Protein AF-A0A0N4YYY5-F1 (afdb_monomer_lite)

Sequence (87 aa):
MLSVDDRFLVILGDNCRQLKCINLNGCRWVSDKGLAALARRCPLREVRIRGTACTDKSIYTLAQFCPDLEWISYADYSGGLNLYVTE

pLDDT: mean 86.86, std 18.23, range [34.31, 98.44]

Organism: Nippostrongylus brasiliensis (NCBI:txid27835)

Foldseek 3Di:
DPQDALVVLLVCLVPVQADAEDACALSQRYELNSLLSNLQRHLYQYYEQHNYNYDCSSVVSNVVRRVNHAFYAYDDPVRDRPGPGPD

Radius of gyration: 11.9 Å; chains: 1; bounding box: 22×32×21 Å

InterPro domains:
  IPR032675 Leucine-rich repeat domain superfamily [G3DSA:3.80.10.10] (1-81)

Secondary structure (DSSP, 8-state):
----BHHHHHHHHHH-TT--EEE-TT-TB-BHHHHHHHHTTS--SEEE-TTSB--HHHHHHHHHH-TT--EEE---TTS--------

Structure (mmCIF, N/CA/C/O backbone):
data_AF-A0A0N4YYY5-F1
#
_entry.id   AF-A0A0N4YYY5-F1
#
loop_
_atom_site.group_PDB
_atom_site.id
_atom_site.type_symbol
_atom_site.label_atom_id
_atom_site.label_alt_id
_atom_site.label_comp_id
_atom_site.label_asym_id
_atom_site.label_entity_id
_atom_site.label_seq_id
_atom_site.pdbx_PDB_ins_code
_atom_site.Cartn_x
_atom_site.Cartn_y
_atom_site.Cartn_z
_atom_site.occupancy
_atom_site.B_iso_or_equiv
_atom_site.auth_seq_id
_atom_site.auth_comp_id
_atom_site.auth_asym_id
_atom_site.auth_atom_id
_atom_site.pdbx_PDB_model_num
ATOM 1 N N . MET A 1 1 ? 11.569 -16.551 -9.387 1.00 44.38 1 MET A N 1
ATOM 2 C CA . MET A 1 1 ? 11.642 -15.725 -8.160 1.00 44.38 1 MET A CA 1
ATOM 3 C C . MET A 1 1 ? 10.227 -15.276 -7.840 1.00 44.38 1 MET A C 1
ATOM 5 O O . MET A 1 1 ? 9.601 -14.707 -8.723 1.00 44.38 1 MET A O 1
ATOM 9 N N . LEU A 1 2 ? 9.697 -15.598 -6.657 1.00 56.25 2 LEU A N 1
ATOM 10 C CA . LEU A 1 2 ? 8.378 -15.129 -6.219 1.00 56.25 2 LEU A CA 1
ATOM 11 C C . LEU A 1 2 ? 8.497 -13.630 -5.916 1.00 56.25 2 LEU A C 1
ATOM 13 O O . LEU A 1 2 ? 9.053 -13.251 -4.889 1.00 56.25 2 LEU A O 1
ATO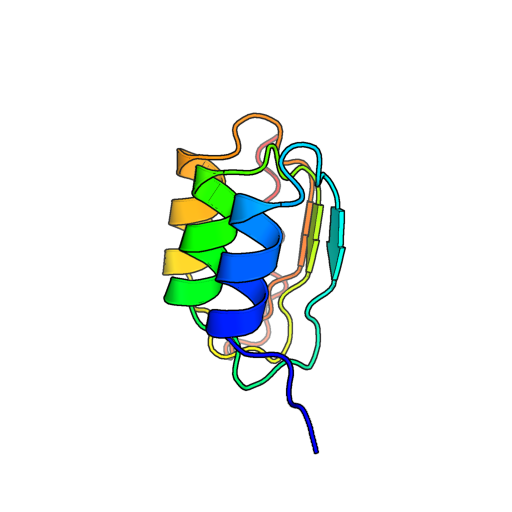M 17 N N . SER A 1 3 ? 8.092 -12.776 -6.851 1.00 78.94 3 SER A N 1
ATOM 18 C CA . SER A 1 3 ? 8.066 -11.332 -6.628 1.00 78.94 3 SER A CA 1
ATOM 19 C C . SER A 1 3 ? 6.825 -10.951 -5.831 1.00 78.94 3 SER A C 1
ATOM 21 O O . SER A 1 3 ? 5.737 -11.431 -6.136 1.00 78.94 3 SER A O 1
ATOM 23 N N . VAL A 1 4 ? 6.978 -10.055 -4.856 1.00 93.38 4 VAL A N 1
ATOM 24 C CA . VAL A 1 4 ? 5.841 -9.404 -4.195 1.00 93.38 4 VAL A CA 1
ATOM 25 C C . VAL A 1 4 ? 5.077 -8.584 -5.238 1.00 93.38 4 VAL A C 1
ATOM 27 O O . VAL A 1 4 ? 5.648 -7.671 -5.839 1.00 93.38 4 VAL A O 1
ATOM 30 N N . ASP A 1 5 ? 3.815 -8.943 -5.467 1.00 95.94 5 ASP A N 1
ATOM 31 C CA . ASP A 1 5 ? 2.918 -8.345 -6.456 1.00 95.94 5 ASP A CA 1
ATOM 32 C C . ASP A 1 5 ? 1.505 -8.131 -5.880 1.00 95.94 5 ASP A C 1
ATOM 34 O O . ASP A 1 5 ? 1.210 -8.498 -4.739 1.00 95.94 5 ASP A O 1
ATOM 38 N N . ASP A 1 6 ? 0.607 -7.548 -6.673 1.00 97.94 6 ASP A N 1
ATOM 39 C CA . ASP A 1 6 ? -0.766 -7.261 -6.242 1.00 97.94 6 ASP A CA 1
ATOM 40 C C . ASP A 1 6 ? -1.535 -8.499 -5.745 1.00 97.94 6 ASP A C 1
ATOM 42 O O . ASP A 1 6 ? -2.381 -8.377 -4.858 1.00 97.94 6 ASP A O 1
ATOM 46 N N . ARG A 1 7 ? -1.251 -9.701 -6.271 1.00 97.19 7 ARG A N 1
ATOM 47 C CA . ARG A 1 7 ? -1.943 -10.934 -5.851 1.00 97.19 7 ARG A CA 1
ATOM 48 C C . ARG A 1 7 ? -1.554 -11.314 -4.431 1.00 97.19 7 ARG A C 1
ATOM 50 O O . ARG A 1 7 ? -2.417 -11.709 -3.648 1.00 97.19 7 ARG A O 1
ATOM 57 N N . PHE A 1 8 ? -0.277 -11.158 -4.087 1.00 95.69 8 PHE A N 1
ATOM 58 C CA . PHE A 1 8 ? 0.189 -11.350 -2.717 1.00 95.69 8 PHE A CA 1
ATOM 59 C C . PHE A 1 8 ? -0.523 -10.400 -1.742 1.00 95.69 8 PHE A C 1
ATOM 61 O O . PHE A 1 8 ? -0.949 -10.825 -0.669 1.00 95.69 8 PHE A O 1
ATOM 68 N N . LEU A 1 9 ? -0.729 -9.139 -2.136 1.00 97.44 9 LEU A N 1
ATOM 69 C CA . LEU A 1 9 ? -1.429 -8.151 -1.309 1.00 97.44 9 LEU A CA 1
ATOM 70 C C . LEU A 1 9 ? -2.914 -8.487 -1.115 1.00 97.44 9 LEU A C 1
ATOM 72 O O . LEU A 1 9 ? -3.437 -8.271 -0.024 1.00 97.44 9 LEU A O 1
ATOM 76 N N . VAL A 1 10 ? -3.581 -9.061 -2.122 1.00 97.88 10 VAL A N 1
ATOM 77 C CA . VAL A 1 10 ? -4.958 -9.573 -1.973 1.00 97.88 10 VAL A CA 1
ATOM 78 C C . VAL A 1 10 ? -5.008 -10.684 -0.923 1.00 97.88 10 VAL A C 1
ATOM 80 O O . VAL A 1 10 ? -5.818 -10.617 -0.002 1.00 97.88 10 VAL A O 1
ATOM 83 N N . ILE A 1 11 ? -4.098 -11.661 -1.006 1.00 97.44 11 ILE A N 1
ATOM 84 C CA . ILE A 1 11 ? -4.025 -12.765 -0.035 1.00 97.44 11 ILE A CA 1
ATOM 85 C C . ILE A 1 11 ? -3.777 -12.225 1.379 1.00 97.44 11 ILE A C 1
ATOM 87 O O . ILE A 1 11 ? -4.434 -12.667 2.324 1.00 97.44 11 ILE A O 1
ATOM 91 N N . LEU A 1 12 ? -2.875 -11.250 1.535 1.00 97.00 12 LEU A N 1
ATOM 92 C CA . LEU A 1 12 ? -2.660 -10.581 2.818 1.00 97.00 12 LEU A CA 1
ATOM 93 C C . LEU A 1 12 ? -3.922 -9.863 3.309 1.00 97.00 12 LEU A C 1
ATOM 95 O O . LEU A 1 12 ? -4.280 -10.020 4.471 1.00 97.00 12 LEU A O 1
ATOM 99 N N . GLY A 1 13 ? -4.620 -9.116 2.454 1.00 97.62 13 GLY A N 1
ATOM 100 C CA . GLY A 1 13 ? -5.847 -8.408 2.835 1.00 97.62 13 GLY A CA 1
ATOM 101 C C . GLY A 1 13 ? -6.946 -9.355 3.318 1.00 97.62 13 GLY A C 1
ATOM 102 O O . GLY A 1 13 ? -7.636 -9.074 4.298 1.00 97.62 13 GLY A O 1
ATOM 103 N N . ASP A 1 14 ? -7.072 -10.519 2.685 1.00 97.38 14 ASP A N 1
ATOM 104 C CA . ASP A 1 14 ? -8.112 -11.482 3.038 1.00 97.38 14 ASP A CA 1
ATOM 105 C C . ASP A 1 14 ? -7.815 -12.246 4.342 1.00 97.38 14 ASP A C 1
ATOM 107 O O . ASP A 1 14 ? -8.759 -12.605 5.056 1.00 97.38 14 ASP A O 1
ATOM 111 N N . ASN A 1 15 ? -6.533 -12.441 4.684 1.00 98.06 15 ASN A N 1
ATOM 112 C CA . ASN A 1 15 ? -6.097 -13.276 5.814 1.00 98.06 15 ASN A CA 1
ATOM 113 C C . ASN A 1 15 ? -5.531 -12.490 7.013 1.00 98.06 15 ASN A C 1
ATOM 115 O O . ASN A 1 15 ? -5.558 -12.983 8.139 1.00 98.06 15 ASN A O 1
ATOM 119 N N . CYS A 1 16 ? -5.049 -11.263 6.814 1.00 97.12 16 CYS A N 1
ATOM 120 C CA . CYS A 1 16 ? -4.369 -10.455 7.830 1.00 97.12 16 CYS A CA 1
ATOM 121 C C . CYS A 1 16 ? -5.166 -9.188 8.182 1.00 97.12 16 CYS A C 1
ATOM 123 O O . CYS A 1 16 ? -4.638 -8.081 8.142 1.00 97.12 16 CYS A O 1
ATOM 125 N N . ARG A 1 17 ? -6.432 -9.336 8.594 1.00 96.56 17 ARG A N 1
ATOM 126 C CA . ARG A 1 17 ? -7.370 -8.213 8.851 1.00 96.56 17 ARG A CA 1
ATOM 127 C C . ARG A 1 17 ? -6.989 -7.261 9.992 1.00 96.56 17 ARG A C 1
ATOM 129 O O . ARG A 1 17 ? -7.656 -6.259 10.203 1.00 96.56 17 ARG A O 1
ATOM 136 N N . GLN A 1 18 ? -5.934 -7.575 10.740 1.00 97.75 18 GLN A N 1
ATOM 137 C CA . GLN A 1 18 ? -5.383 -6.722 11.799 1.00 97.75 18 GLN A CA 1
ATOM 138 C C . GLN A 1 18 ? -4.040 -6.093 11.406 1.00 97.75 18 GLN A C 1
ATOM 140 O O . GLN A 1 18 ? -3.344 -5.547 12.259 1.00 97.75 18 GLN A O 1
ATOM 145 N N . LEU A 1 19 ? -3.640 -6.194 10.134 1.00 98.19 19 LEU A N 1
ATOM 146 C CA . LEU A 1 19 ? -2.405 -5.595 9.652 1.00 98.19 19 LEU A CA 1
ATOM 147 C C . LEU A 1 19 ? -2.487 -4.069 9.781 1.00 98.19 19 LEU A C 1
ATOM 149 O O . LEU A 1 19 ? -3.383 -3.448 9.216 1.00 98.19 19 LEU A O 1
ATOM 153 N N . LYS A 1 20 ? -1.541 -3.487 10.522 1.00 97.94 20 LYS A N 1
ATOM 154 C CA . LYS A 1 20 ? -1.444 -2.035 10.751 1.00 97.94 20 LYS A CA 1
ATOM 155 C 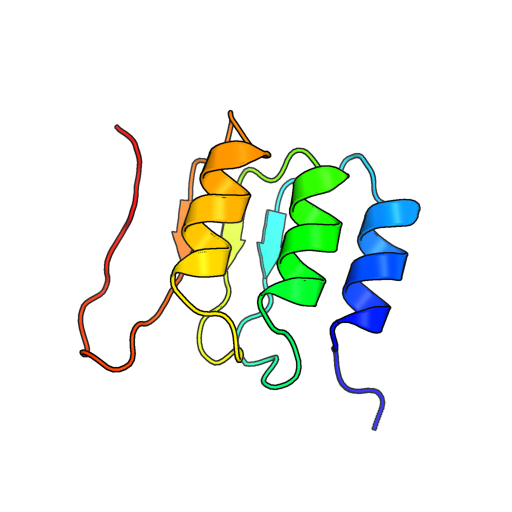C . LYS A 1 20 ? -0.252 -1.409 10.037 1.00 97.94 20 LYS A C 1
ATOM 157 O O . LYS A 1 20 ? -0.352 -0.290 9.555 1.00 97.94 20 LYS A O 1
ATOM 162 N N . CYS A 1 21 ? 0.863 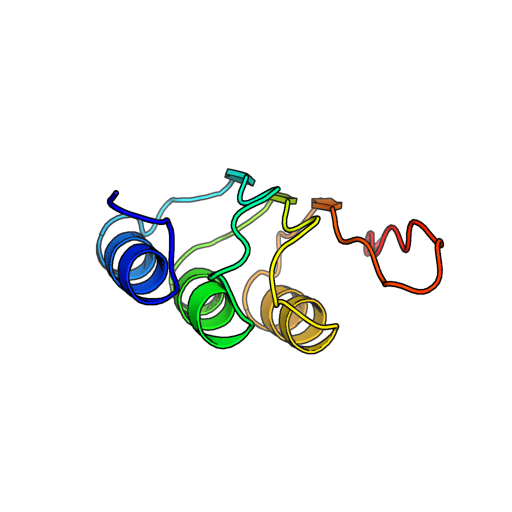-2.125 9.945 1.00 97.69 21 CYS A N 1
ATOM 163 C CA . CYS A 1 21 ? 2.101 -1.603 9.377 1.00 97.69 21 CYS A CA 1
ATOM 164 C C . CYS A 1 21 ? 2.551 -2.497 8.226 1.00 97.69 21 CYS A C 1
ATOM 166 O O . CYS A 1 21 ? 2.615 -3.718 8.384 1.00 97.69 21 CYS A O 1
ATOM 168 N N . ILE A 1 22 ? 2.893 -1.904 7.083 1.00 96.88 22 ILE A N 1
ATOM 169 C CA . ILE A 1 22 ? 3.453 -2.646 5.953 1.00 96.88 22 ILE A CA 1
ATOM 170 C C . ILE A 1 22 ? 4.555 -1.853 5.249 1.00 96.88 22 ILE A C 1
ATOM 172 O O . ILE A 1 22 ? 4.438 -0.654 4.989 1.00 96.88 22 ILE A O 1
ATOM 176 N N . ASN A 1 23 ? 5.648 -2.545 4.929 1.00 95.81 23 ASN A N 1
ATOM 177 C CA . ASN A 1 23 ? 6.746 -2.005 4.141 1.00 95.81 23 ASN A CA 1
ATOM 178 C C . ASN A 1 23 ? 6.858 -2.770 2.821 1.00 95.81 23 ASN A C 1
ATOM 180 O O . ASN A 1 23 ? 7.190 -3.952 2.806 1.00 95.81 23 ASN A O 1
ATOM 184 N N . LEU A 1 24 ? 6.575 -2.070 1.728 1.00 95.44 24 LEU A N 1
ATOM 185 C CA . LEU A 1 24 ? 6.596 -2.558 0.352 1.00 95.44 24 LEU A CA 1
ATOM 186 C C . LEU A 1 24 ? 7.656 -1.826 -0.482 1.00 95.44 24 LEU A C 1
ATOM 188 O O . LEU A 1 24 ? 7.611 -1.854 -1.713 1.00 95.44 24 LEU A O 1
ATOM 192 N N . ASN A 1 25 ? 8.616 -1.155 0.161 1.00 92.69 25 ASN A N 1
ATOM 193 C CA . ASN A 1 25 ? 9.669 -0.443 -0.550 1.00 92.69 25 ASN A CA 1
ATOM 194 C C . ASN A 1 25 ? 10.421 -1.382 -1.511 1.00 92.69 25 ASN A C 1
ATOM 196 O O . ASN A 1 25 ? 10.807 -2.491 -1.147 1.00 92.69 25 ASN A O 1
ATOM 200 N N . GLY A 1 26 ? 10.625 -0.934 -2.750 1.00 91.31 26 GLY A N 1
ATOM 201 C CA . GLY A 1 26 ? 11.288 -1.701 -3.809 1.00 91.31 26 GLY A CA 1
ATOM 202 C C . GLY A 1 26 ? 10.431 -2.799 -4.454 1.00 91.31 26 GLY A C 1
ATOM 203 O O . GLY A 1 26 ? 10.897 -3.458 -5.390 1.00 91.31 26 GLY A O 1
ATOM 204 N N . CYS A 1 27 ? 9.181 -2.992 -4.017 1.00 94.38 27 CYS A N 1
ATOM 205 C CA . CYS A 1 27 ? 8.256 -3.951 -4.620 1.00 94.38 27 CYS A CA 1
ATOM 206 C C . CYS A 1 27 ? 7.660 -3.379 -5.918 1.00 94.38 27 CYS A C 1
ATOM 208 O O . CYS A 1 27 ? 6.505 -2.969 -5.971 1.00 94.38 27 CYS A O 1
ATOM 210 N N . ARG A 1 28 ? 8.465 -3.357 -6.987 1.00 93.38 28 ARG A N 1
ATOM 211 C CA . ARG A 1 28 ? 8.139 -2.739 -8.292 1.00 93.38 28 ARG A CA 1
ATOM 212 C C . ARG A 1 28 ? 6.865 -3.264 -8.970 1.00 93.38 28 ARG A C 1
ATOM 214 O O . ARG A 1 28 ? 6.347 -2.601 -9.858 1.00 93.38 28 ARG A O 1
ATOM 221 N N . TRP A 1 29 ? 6.381 -4.440 -8.570 1.00 95.81 29 TRP A N 1
ATOM 222 C CA . TRP A 1 29 ? 5.180 -5.081 -9.122 1.00 95.81 29 TRP A CA 1
ATOM 223 C C . TRP A 1 29 ? 3.922 -4.853 -8.283 1.00 95.81 29 TRP A C 1
ATOM 225 O O . TRP A 1 29 ? 2.861 -5.376 -8.616 1.00 95.81 29 TRP A O 1
ATOM 235 N N . VAL A 1 30 ? 4.040 -4.086 -7.200 1.00 96.38 30 VAL A N 1
ATOM 236 C CA . VAL A 1 30 ? 2.895 -3.589 -6.444 1.00 96.38 30 VAL A CA 1
ATOM 237 C C . VAL A 1 30 ? 2.408 -2.304 -7.089 1.00 96.38 30 VAL A C 1
ATOM 239 O O . VAL A 1 30 ? 3.198 -1.388 -7.318 1.00 96.38 30 VAL A O 1
ATOM 242 N N . SER A 1 31 ? 1.112 -2.245 -7.361 1.00 97.19 31 SER A N 1
ATOM 243 C CA . SER A 1 31 ? 0.429 -1.092 -7.935 1.00 97.19 31 SER A CA 1
ATOM 244 C C . SER A 1 31 ? -0.693 -0.596 -7.022 1.00 97.19 31 SER A C 1
ATOM 246 O O . SER A 1 31 ? -1.000 -1.189 -5.982 1.00 97.19 31 SER A O 1
ATOM 248 N N . ASP A 1 32 ? -1.382 0.457 -7.468 1.00 97.88 32 ASP A N 1
ATOM 249 C CA . ASP A 1 32 ? -2.584 0.974 -6.808 1.00 97.88 32 ASP A CA 1
ATOM 250 C C . ASP A 1 32 ? -3.634 -0.117 -6.537 1.00 97.88 32 ASP A C 1
ATOM 252 O O . ASP A 1 32 ? -4.365 -0.045 -5.550 1.00 97.88 32 ASP A O 1
ATOM 256 N N . LYS A 1 33 ? -3.712 -1.155 -7.385 1.00 98.38 33 LYS A N 1
ATOM 257 C CA . LYS A 1 33 ? -4.683 -2.249 -7.225 1.00 98.38 33 LYS A CA 1
ATOM 258 C C . LYS A 1 33 ? -4.392 -3.095 -5.990 1.00 98.38 33 LYS A C 1
ATOM 260 O O . LYS A 1 33 ? -5.315 -3.372 -5.222 1.00 98.38 33 LYS A O 1
ATOM 265 N N . GLY A 1 34 ? -3.137 -3.500 -5.798 1.00 97.88 34 GLY A N 1
ATOM 266 C CA . GLY A 1 34 ? -2.731 -4.290 -4.641 1.00 97.88 34 GLY A CA 1
ATOM 267 C C . GLY A 1 34 ? -2.905 -3.502 -3.349 1.00 97.88 34 GLY A C 1
ATOM 268 O O . GLY A 1 34 ? -3.470 -4.014 -2.382 1.00 97.88 34 GLY A O 1
ATOM 269 N N . LEU A 1 35 ? -2.503 -2.227 -3.346 1.00 97.75 35 LEU A N 1
ATOM 270 C CA . LEU A 1 35 ? -2.647 -1.402 -2.150 1.00 97.75 35 LEU A CA 1
ATOM 271 C C . LEU A 1 35 ? -4.116 -1.146 -1.796 1.00 97.75 35 LEU A C 1
ATOM 273 O O . LEU A 1 35 ? -4.486 -1.214 -0.626 1.00 97.75 35 LEU A O 1
ATOM 277 N N . ALA A 1 36 ? -4.977 -0.945 -2.796 1.00 98.44 36 ALA A N 1
ATOM 278 C CA . ALA A 1 36 ? -6.411 -0.809 -2.575 1.00 98.44 36 ALA A CA 1
ATOM 279 C C . ALA A 1 36 ? -7.058 -2.078 -1.998 1.00 98.44 36 ALA A C 1
ATOM 281 O O . ALA A 1 36 ? -8.037 -1.981 -1.256 1.00 98.44 36 ALA A O 1
ATOM 282 N N . ALA A 1 37 ? -6.536 -3.265 -2.328 1.00 98.19 37 ALA A N 1
ATOM 283 C CA . ALA A 1 37 ? -6.999 -4.516 -1.733 1.00 98.19 37 ALA A CA 1
ATOM 284 C C . ALA A 1 37 ? -6.671 -4.583 -0.233 1.00 98.19 37 ALA A C 1
ATOM 286 O O . ALA A 1 37 ? -7.531 -4.973 0.555 1.00 98.19 37 ALA A O 1
ATOM 287 N N . LEU A 1 38 ? -5.474 -4.138 0.167 1.00 97.56 38 LEU A N 1
ATOM 288 C CA . LEU A 1 38 ? -5.104 -4.039 1.581 1.00 97.56 38 LEU A CA 1
ATOM 289 C C . LEU A 1 38 ? -5.917 -2.972 2.318 1.00 97.56 38 LEU A C 1
ATOM 291 O O . LEU A 1 38 ? -6.521 -3.274 3.344 1.00 97.56 38 LEU A O 1
ATOM 295 N N . ALA A 1 39 ? -5.970 -1.748 1.788 1.00 97.75 39 ALA A N 1
ATOM 296 C CA . ALA A 1 39 ? -6.607 -0.608 2.451 1.00 97.75 39 ALA A CA 1
ATOM 297 C C . ALA A 1 39 ? -8.088 -0.865 2.780 1.00 97.75 39 ALA A C 1
ATOM 299 O O . ALA A 1 39 ? -8.575 -0.472 3.831 1.00 97.75 39 ALA A O 1
ATOM 300 N N . ARG A 1 40 ? -8.806 -1.591 1.911 1.00 97.94 40 ARG A N 1
ATOM 301 C CA . ARG A 1 40 ? -10.226 -1.930 2.117 1.00 97.94 40 ARG A CA 1
ATOM 302 C C . ARG A 1 40 ? -10.479 -3.029 3.149 1.00 97.94 40 ARG A C 1
ATOM 304 O O . ARG A 1 40 ? -11.635 -3.281 3.486 1.00 97.94 40 ARG A O 1
ATOM 311 N N . ARG A 1 41 ? -9.442 -3.749 3.579 1.00 97.81 41 ARG A N 1
ATOM 312 C CA . ARG A 1 41 ? -9.564 -4.931 4.447 1.00 97.81 41 ARG A CA 1
ATOM 313 C C . ARG A 1 41 ? -8.833 -4.782 5.776 1.00 97.81 41 ARG A C 1
ATOM 315 O O . ARG A 1 41 ? -9.197 -5.469 6.729 1.00 97.81 41 ARG A O 1
ATOM 322 N N . CYS A 1 42 ? -7.823 -3.918 5.830 1.00 98.12 42 CYS A N 1
ATOM 323 C CA . CYS A 1 42 ? -6.913 -3.787 6.956 1.00 98.12 42 CYS A CA 1
ATOM 324 C C . CYS A 1 42 ? -6.904 -2.345 7.493 1.00 98.12 42 CYS A C 1
ATOM 326 O O . CYS A 1 42 ? -6.860 -1.407 6.696 1.00 98.12 42 CYS A O 1
ATOM 328 N N . PRO A 1 43 ? -6.877 -2.147 8.825 1.00 97.38 43 PRO A N 1
ATOM 329 C CA . PRO A 1 43 ? -6.774 -0.830 9.449 1.00 97.38 43 PRO A CA 1
ATOM 330 C C . PRO A 1 43 ? -5.316 -0.340 9.423 1.00 97.38 43 PRO A C 1
ATOM 332 O O . PRO A 1 43 ? -4.629 -0.318 10.449 1.00 97.38 43 PRO A O 1
ATOM 335 N N . LEU A 1 44 ? -4.810 -0.024 8.229 1.00 97.94 44 LEU A N 1
ATOM 336 C CA . LEU A 1 44 ? -3.423 0.399 8.046 1.00 97.94 44 LEU A CA 1
ATOM 337 C C . LEU A 1 44 ? -3.174 1.745 8.741 1.00 97.94 44 LEU A C 1
ATOM 339 O O . LEU A 1 44 ? -3.902 2.706 8.530 1.00 97.94 44 LEU A O 1
ATOM 343 N N . ARG A 1 45 ? -2.110 1.804 9.541 1.00 96.94 45 ARG A N 1
ATOM 344 C CA . ARG A 1 45 ? -1.602 3.001 10.224 1.00 96.94 45 ARG A CA 1
ATOM 345 C C . ARG A 1 45 ? -0.285 3.492 9.633 1.00 96.94 45 ARG A C 1
ATOM 347 O O . ARG A 1 45 ? -0.001 4.683 9.657 1.00 96.94 45 ARG A O 1
ATOM 354 N N . GLU A 1 46 ? 0.507 2.588 9.061 1.00 96.38 46 GLU A N 1
ATOM 355 C CA . GLU A 1 46 ? 1.815 2.913 8.499 1.00 96.38 46 GLU A CA 1
ATOM 356 C C . GLU A 1 46 ? 2.077 2.138 7.206 1.00 96.38 46 GLU A C 1
ATOM 358 O O . GLU A 1 46 ? 2.090 0.902 7.186 1.00 96.38 46 GLU A O 1
ATOM 363 N N . VAL A 1 47 ? 2.325 2.865 6.118 1.00 96.38 47 VAL A N 1
ATOM 364 C CA . VAL A 1 47 ? 2.517 2.286 4.784 1.00 96.38 47 VAL A CA 1
ATOM 365 C C . VAL A 1 47 ? 3.761 2.870 4.124 1.00 96.38 47 VAL A C 1
ATOM 367 O O . VAL A 1 47 ? 3.888 4.080 3.960 1.00 96.38 47 VAL A O 1
ATOM 370 N N . ARG A 1 48 ? 4.697 2.018 3.697 1.00 95.25 48 ARG A N 1
ATOM 371 C CA . ARG A 1 48 ? 5.867 2.443 2.906 1.00 95.25 48 ARG A CA 1
ATOM 372 C C . ARG A 1 48 ? 5.838 1.811 1.520 1.00 95.25 48 ARG A C 1
ATOM 374 O O . ARG A 1 48 ? 5.814 0.589 1.418 1.00 95.25 48 ARG A O 1
ATOM 381 N N . ILE A 1 49 ? 5.832 2.633 0.473 1.00 93.50 49 ILE A N 1
ATOM 382 C CA . ILE A 1 49 ? 5.620 2.225 -0.929 1.00 93.50 49 ILE A CA 1
ATOM 383 C C . ILE A 1 49 ? 6.619 2.881 -1.901 1.00 93.50 49 ILE A C 1
ATOM 385 O O . ILE A 1 49 ? 6.356 2.995 -3.099 1.00 93.50 49 ILE A O 1
ATOM 389 N N . ARG A 1 50 ? 7.799 3.300 -1.429 1.00 90.81 50 ARG A N 1
ATOM 390 C CA . ARG A 1 50 ? 8.849 3.874 -2.289 1.00 90.81 50 ARG A CA 1
ATOM 391 C C . ARG A 1 50 ? 9.348 2.843 -3.307 1.00 90.81 50 ARG A C 1
ATOM 393 O O . ARG A 1 50 ? 9.733 1.739 -2.935 1.00 90.81 50 ARG A O 1
ATOM 400 N N . GLY A 1 51 ? 9.422 3.216 -4.585 1.00 90.00 51 GLY A N 1
ATOM 401 C CA . GLY A 1 51 ? 9.904 2.317 -5.646 1.00 90.00 51 GLY A CA 1
ATOM 402 C C . GLY A 1 51 ? 8.925 1.190 -5.999 1.00 90.00 51 GLY A C 1
ATOM 403 O O . GLY A 1 51 ? 9.352 0.126 -6.449 1.00 90.00 51 GLY A O 1
ATOM 404 N N . THR A 1 52 ? 7.632 1.415 -5.760 1.00 93.25 52 THR A N 1
ATOM 405 C CA . THR A 1 52 ? 6.522 0.600 -6.277 1.00 93.25 52 THR A CA 1
ATOM 406 C C . THR A 1 52 ? 5.950 1.247 -7.546 1.00 93.25 52 THR A C 1
ATOM 408 O O . THR A 1 52 ? 6.387 2.327 -7.942 1.00 93.25 52 THR A O 1
ATOM 411 N N . ALA A 1 53 ? 4.976 0.603 -8.188 1.00 94.44 53 ALA A N 1
ATOM 412 C CA . ALA A 1 53 ? 4.191 1.185 -9.278 1.00 94.44 53 ALA A CA 1
ATOM 413 C C . ALA A 1 53 ? 2.931 1.925 -8.774 1.00 94.44 53 ALA A C 1
ATOM 415 O O . ALA A 1 53 ? 2.016 2.190 -9.557 1.00 94.44 53 ALA A O 1
ATOM 416 N N . CYS A 1 54 ? 2.845 2.216 -7.471 1.00 93.69 54 CYS A N 1
ATOM 417 C CA . CYS A 1 54 ? 1.774 3.023 -6.897 1.00 93.69 54 CYS A CA 1
ATOM 418 C C . CYS A 1 54 ? 1.887 4.488 -7.338 1.00 93.69 54 CYS A C 1
ATOM 420 O O . CYS A 1 54 ? 2.985 5.021 -7.486 1.00 93.69 54 CYS A O 1
ATOM 422 N N . THR A 1 55 ? 0.737 5.134 -7.502 1.00 92.50 55 THR A N 1
ATOM 423 C CA . THR A 1 55 ? 0.596 6.561 -7.814 1.00 92.50 55 THR A CA 1
ATOM 424 C C . THR A 1 55 ? -0.141 7.277 -6.681 1.00 92.50 55 THR A C 1
ATOM 426 O O . THR A 1 55 ? -0.530 6.655 -5.693 1.00 92.50 55 THR A O 1
ATOM 429 N N . ASP A 1 56 ? -0.439 8.565 -6.837 1.00 89.81 56 ASP A N 1
ATOM 430 C CA . ASP A 1 56 ? -1.212 9.329 -5.849 1.00 89.81 56 ASP A CA 1
ATOM 431 C C . ASP A 1 56 ? -2.604 8.715 -5.591 1.00 89.81 56 ASP A C 1
ATOM 433 O O . ASP A 1 56 ? -3.178 8.886 -4.517 1.00 89.81 56 ASP A O 1
ATOM 437 N N . LYS A 1 57 ? -3.129 7.898 -6.520 1.00 93.38 57 LYS A N 1
ATOM 438 C CA . LYS A 1 57 ? -4.352 7.096 -6.314 1.00 93.38 57 LYS A CA 1
ATOM 439 C C . LYS A 1 57 ? -4.261 6.186 -5.092 1.00 93.38 57 LYS A C 1
ATOM 441 O O . LYS A 1 57 ? -5.264 5.992 -4.403 1.00 93.38 57 LYS A O 1
ATOM 446 N N . SER A 1 58 ? -3.080 5.638 -4.819 1.00 94.44 58 SER A N 1
ATOM 447 C CA . SER A 1 58 ? -2.813 4.864 -3.610 1.00 94.44 58 SER A CA 1
ATOM 448 C C . SER A 1 58 ? -2.992 5.705 -2.352 1.00 94.44 58 SER A C 1
ATOM 450 O O . SER A 1 58 ? -3.616 5.242 -1.403 1.00 94.44 58 SER A O 1
ATOM 452 N N . ILE A 1 59 ? -2.519 6.953 -2.368 1.00 91.44 59 ILE A N 1
ATOM 453 C CA . ILE A 1 59 ? -2.645 7.889 -1.245 1.00 91.44 59 ILE A CA 1
ATOM 454 C C . ILE A 1 59 ? -4.116 8.224 -0.995 1.00 91.44 59 ILE A C 1
ATOM 456 O O . ILE A 1 59 ? -4.591 8.070 0.127 1.00 91.44 59 ILE A O 1
ATOM 460 N N . TYR A 1 60 ? -4.871 8.568 -2.045 1.00 92.94 60 TYR A N 1
ATOM 461 C CA . TYR A 1 60 ? -6.316 8.808 -1.930 1.00 92.94 60 TYR A CA 1
ATOM 462 C C . TYR A 1 60 ? -7.072 7.586 -1.401 1.00 92.94 60 TYR A C 1
ATOM 464 O O . TYR A 1 60 ? -7.966 7.715 -0.570 1.00 92.94 60 TYR A O 1
ATOM 472 N N . THR A 1 61 ? -6.705 6.389 -1.861 1.00 96.25 61 THR A N 1
ATOM 473 C CA . THR A 1 61 ? -7.343 5.146 -1.412 1.00 96.25 61 THR A CA 1
ATOM 474 C C . THR A 1 61 ? -7.049 4.870 0.061 1.00 96.25 61 THR A C 1
ATOM 476 O O . THR A 1 61 ? -7.955 4.503 0.806 1.00 96.25 61 THR A O 1
ATOM 479 N N . LEU A 1 62 ? -5.802 5.060 0.494 1.00 95.81 62 LEU A N 1
ATOM 480 C CA . LEU A 1 62 ? -5.427 4.925 1.897 1.00 95.81 62 LEU A CA 1
ATOM 481 C C . LEU A 1 62 ? -6.189 5.930 2.771 1.00 95.81 62 LEU A C 1
ATOM 483 O O . LEU A 1 62 ? -6.814 5.516 3.739 1.00 95.81 62 LEU A O 1
ATOM 487 N N . ALA A 1 63 ? -6.233 7.207 2.381 1.00 92.38 63 ALA A N 1
ATOM 488 C CA . ALA A 1 63 ? -6.988 8.235 3.100 1.00 92.38 63 ALA A CA 1
ATOM 489 C C . ALA A 1 63 ? -8.496 7.924 3.179 1.00 92.38 63 ALA A C 1
ATOM 491 O O . ALA A 1 63 ? -9.151 8.254 4.162 1.00 92.38 63 ALA A O 1
ATOM 492 N N . GLN A 1 64 ? -9.058 7.268 2.158 1.00 96.56 64 GLN A N 1
ATOM 493 C CA . GLN A 1 64 ? -10.475 6.902 2.130 1.00 96.56 64 GLN A CA 1
ATOM 494 C C . GLN A 1 64 ? -10.820 5.730 3.061 1.00 96.56 64 GLN A C 1
ATOM 496 O O . GLN A 1 64 ? -11.902 5.719 3.647 1.00 96.56 64 GLN A O 1
ATOM 501 N N . PHE A 1 65 ? -9.963 4.709 3.140 1.00 97.75 65 PHE A N 1
ATOM 502 C CA . PHE A 1 65 ? -10.306 3.439 3.798 1.00 97.75 65 PHE A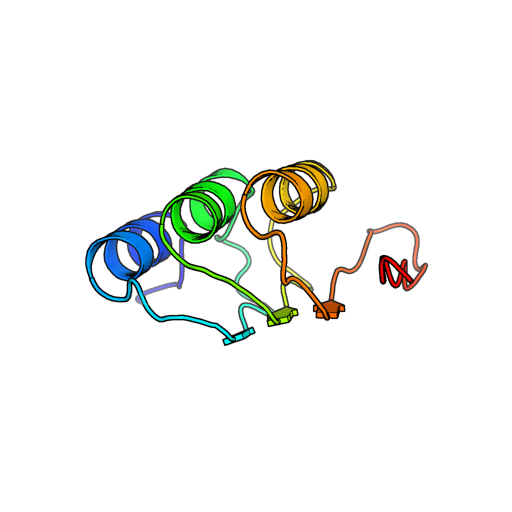 CA 1
ATOM 503 C C . PHE A 1 65 ? -9.546 3.180 5.104 1.00 97.75 65 PHE A C 1
ATOM 505 O O . PHE A 1 65 ? -9.922 2.276 5.850 1.00 97.75 65 PHE A O 1
ATOM 512 N N . CYS A 1 66 ? -8.513 3.964 5.405 1.00 96.81 66 CYS A N 1
ATOM 513 C CA . CYS A 1 66 ? -7.687 3.828 6.599 1.00 96.81 66 CYS A CA 1
ATOM 514 C C . CYS A 1 66 ? -7.714 5.147 7.398 1.00 96.81 66 CYS A C 1
ATOM 516 O O . CYS A 1 66 ? -6.807 5.960 7.254 1.00 96.81 66 CYS A O 1
ATOM 518 N N . PRO A 1 67 ? -8.755 5.394 8.219 1.00 94.00 67 PRO A N 1
ATOM 519 C CA . PRO A 1 67 ? -8.928 6.672 8.919 1.00 94.00 67 PRO A CA 1
ATOM 520 C C . PRO A 1 67 ? -7.877 6.932 10.009 1.00 94.00 67 PRO A C 1
ATOM 522 O O . PRO A 1 67 ? -7.609 8.084 10.319 1.00 94.00 67 PRO A O 1
ATOM 525 N N . ASP A 1 68 ? -7.256 5.880 10.551 1.00 95.19 68 ASP A N 1
ATOM 526 C CA . ASP A 1 68 ? -6.208 5.975 11.581 1.00 95.19 68 ASP A CA 1
ATOM 527 C C . ASP A 1 68 ? -4.788 6.008 10.977 1.00 95.19 68 ASP A C 1
ATOM 529 O O . ASP A 1 68 ? -3.809 5.624 11.624 1.00 95.19 68 ASP A O 1
ATOM 533 N N . LEU A 1 69 ? -4.664 6.361 9.696 1.00 94.31 69 LEU A N 1
ATOM 534 C CA . LEU A 1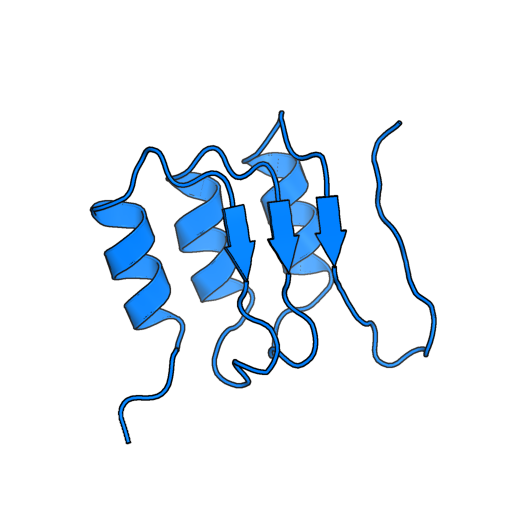 69 ? -3.387 6.372 8.994 1.00 94.31 69 LEU A CA 1
ATOM 535 C C . LEU A 1 69 ? -2.495 7.516 9.487 1.00 94.31 69 LEU A C 1
ATOM 537 O O . LEU A 1 69 ? -2.841 8.682 9.361 1.00 94.31 69 LEU A O 1
ATOM 541 N N . GLU A 1 70 ? -1.318 7.168 10.000 1.00 92.75 70 GLU A N 1
ATOM 542 C CA . GLU A 1 70 ? -0.383 8.101 10.645 1.00 92.75 70 GLU A CA 1
ATOM 543 C C . GLU A 1 70 ? 0.855 8.373 9.795 1.00 92.75 70 GLU A C 1
ATOM 545 O O . GLU A 1 70 ? 1.450 9.445 9.873 1.00 92.75 70 GLU A O 1
ATOM 550 N N . TRP A 1 71 ? 1.282 7.397 8.990 1.00 89.94 71 TRP A N 1
ATOM 551 C CA . TRP A 1 71 ? 2.524 7.521 8.239 1.00 89.94 71 TRP A CA 1
ATOM 552 C C . TRP A 1 71 ? 2.434 6.897 6.854 1.00 89.94 71 TRP A C 1
ATOM 554 O O . TRP A 1 71 ? 2.164 5.702 6.699 1.00 89.94 71 TRP A O 1
ATOM 564 N N . ILE A 1 72 ? 2.787 7.684 5.838 1.00 87.81 72 ILE A N 1
ATOM 565 C CA . ILE A 1 72 ? 2.995 7.191 4.481 1.00 87.81 72 ILE A CA 1
ATOM 566 C C . ILE A 1 72 ? 4.386 7.590 3.997 1.00 87.81 72 ILE A C 1
ATOM 568 O O . ILE A 1 72 ? 4.757 8.759 4.002 1.00 87.81 72 ILE A O 1
ATOM 572 N N . SER A 1 73 ? 5.159 6.611 3.526 1.00 83.44 73 SER A N 1
ATOM 573 C CA . SER A 1 73 ? 6.358 6.877 2.731 1.00 83.44 73 SER A CA 1
ATOM 574 C C . SER A 1 73 ? 6.059 6.602 1.265 1.00 83.44 73 SER A C 1
ATOM 576 O O . SER A 1 73 ? 5.980 5.447 0.841 1.00 83.44 73 SER A O 1
ATOM 578 N N . TYR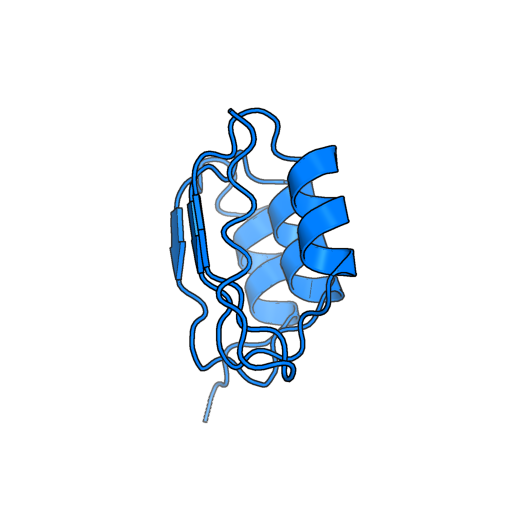 A 1 74 ? 5.913 7.676 0.501 1.00 73.31 74 TYR A N 1
ATOM 579 C CA . TYR A 1 74 ? 5.743 7.675 -0.945 1.00 73.31 74 TYR A CA 1
ATOM 580 C C . TYR A 1 74 ? 6.846 8.542 -1.556 1.00 73.31 74 TYR A C 1
ATOM 582 O O . TYR A 1 74 ? 7.242 9.549 -0.972 1.00 73.31 74 TYR A O 1
ATOM 590 N N . ALA A 1 75 ? 7.401 8.113 -2.686 1.00 62.81 75 ALA A N 1
ATOM 591 C CA . ALA A 1 75 ? 8.315 8.940 -3.461 1.00 62.81 75 ALA A CA 1
ATOM 592 C C . ALA A 1 75 ? 7.632 9.205 -4.792 1.00 62.81 75 ALA A C 1
ATOM 594 O O . ALA A 1 75 ? 7.462 8.275 -5.582 1.00 62.81 75 ALA A O 1
ATOM 595 N N . ASP A 1 76 ? 7.236 10.452 -5.014 1.00 55.34 76 ASP A N 1
ATOM 596 C CA . ASP A 1 76 ? 6.905 10.888 -6.355 1.00 55.34 76 ASP A CA 1
ATOM 597 C C . ASP A 1 76 ? 8.195 10.930 -7.201 1.00 55.34 76 ASP A C 1
ATOM 599 O O . ASP A 1 76 ? 9.314 11.060 -6.693 1.00 55.34 76 ASP A O 1
ATOM 603 N N . TYR A 1 77 ? 8.069 10.783 -8.519 1.00 49.72 77 TYR A N 1
ATOM 604 C CA . TYR A 1 77 ? 9.205 10.992 -9.425 1.00 49.72 77 TYR A CA 1
ATOM 605 C C . TYR A 1 77 ? 9.608 12.485 -9.521 1.00 49.72 77 TYR A C 1
ATOM 607 O O . TYR A 1 77 ? 10.556 12.802 -10.237 1.00 49.72 77 TYR A O 1
ATOM 615 N N . SER A 1 78 ? 8.942 13.394 -8.791 1.00 50.56 78 SER A N 1
ATOM 616 C CA . SER A 1 78 ? 9.258 14.831 -8.708 1.00 50.56 78 SER A CA 1
ATOM 617 C C . SER A 1 78 ? 10.370 15.175 -7.710 1.00 50.56 78 SER A C 1
ATOM 619 O O . SER A 1 78 ? 10.810 16.323 -7.673 1.00 50.56 78 SER A O 1
ATOM 621 N N . GLY A 1 79 ? 10.871 14.213 -6.929 1.00 44.56 79 GLY A N 1
ATOM 622 C CA . GLY A 1 79 ? 11.972 14.452 -5.989 1.00 44.56 79 GLY A CA 1
ATOM 623 C C . GLY A 1 79 ? 11.553 15.172 -4.702 1.00 44.56 79 GLY A C 1
ATOM 624 O O . GLY A 1 79 ? 12.420 15.557 -3.917 1.00 44.56 79 GLY A O 1
ATOM 625 N N . GLY A 1 80 ? 10.247 15.320 -4.458 1.00 43.88 80 GLY A N 1
ATOM 626 C CA . GLY A 1 80 ? 9.708 15.861 -3.218 1.00 43.88 80 GLY A CA 1
ATOM 627 C C . GLY A 1 80 ? 9.280 14.728 -2.294 1.00 43.88 80 GLY A C 1
ATOM 628 O O . GLY A 1 80 ? 8.425 13.918 -2.638 1.00 43.88 80 GLY A O 1
ATOM 629 N N . LEU A 1 81 ? 9.841 14.664 -1.084 1.00 48.25 81 LEU A N 1
ATOM 630 C CA . LEU A 1 81 ? 9.191 13.937 0.008 1.00 48.25 81 LEU A CA 1
ATOM 631 C C . LEU A 1 81 ? 7.870 14.655 0.323 1.00 48.25 81 LEU A C 1
ATOM 633 O O . LEU A 1 81 ? 7.826 15.519 1.194 1.00 48.25 81 LEU A O 1
ATOM 637 N N . ASN A 1 82 ? 6.796 14.316 -0.387 1.00 50.72 82 ASN A N 1
ATOM 638 C CA . ASN A 1 82 ? 5.451 14.683 0.031 1.00 50.72 82 ASN A CA 1
ATOM 639 C C . ASN A 1 82 ? 5.078 13.776 1.208 1.00 50.72 82 ASN A C 1
ATOM 641 O O . ASN A 1 82 ? 4.504 12.697 1.053 1.00 50.72 82 ASN A O 1
ATOM 645 N N . LEU A 1 83 ? 5.491 14.203 2.403 1.00 52.56 83 LEU A N 1
ATOM 646 C CA . LEU A 1 83 ? 4.962 13.709 3.665 1.00 52.56 83 LEU A CA 1
ATOM 647 C C . LEU A 1 83 ? 3.505 14.178 3.746 1.00 52.56 83 LEU A C 1
ATOM 649 O O . LEU A 1 83 ? 3.215 15.238 4.290 1.00 52.56 83 LEU A O 1
ATOM 653 N N . TYR A 1 84 ? 2.585 13.414 3.158 1.00 49.75 84 TYR A N 1
ATOM 654 C CA . TYR A 1 84 ? 1.172 13.538 3.491 1.00 49.75 84 TYR A CA 1
ATOM 655 C C . TYR A 1 84 ? 0.996 12.939 4.886 1.00 49.75 84 TYR A C 1
ATOM 657 O O . TYR A 1 84 ? 0.767 11.741 5.034 1.00 49.75 84 TYR A O 1
ATOM 665 N N . VAL A 1 85 ? 1.194 13.765 5.907 1.00 47.78 85 VAL A N 1
ATOM 666 C CA . VAL A 1 85 ? 0.687 13.504 7.251 1.00 47.78 85 VAL A CA 1
ATOM 667 C C . VAL A 1 85 ? -0.505 14.436 7.398 1.00 47.78 85 VAL A C 1
ATOM 669 O O . VAL A 1 85 ? -0.368 15.655 7.297 1.00 47.78 85 VAL A O 1
ATOM 672 N N . THR A 1 86 ? -1.700 13.860 7.480 1.00 34.31 86 THR A N 1
ATOM 673 C CA . THR A 1 86 ? -2.870 14.590 7.957 1.00 34.31 86 THR A CA 1
ATOM 674 C C . THR A 1 86 ? -2.676 14.825 9.451 1.00 34.31 86 THR A C 1
ATOM 676 O O . THR A 1 86 ? -2.635 13.856 10.203 1.00 34.31 86 THR A O 1
ATOM 679 N N . GLU A 1 87 ? -2.565 16.115 9.786 1.00 35.00 87 GLU A N 1
ATOM 680 C CA . GLU A 1 87 ? -2.240 16.760 11.077 1.00 35.00 87 GLU A CA 1
ATOM 681 C C . GLU A 1 87 ? -0.757 16.809 11.481 1.00 35.00 87 GLU A C 1
ATOM 683 O O . GLU A 1 87 ? -0.133 15.762 11.760 1.00 35.00 87 GLU A O 1
#